Protein AF-A0A2G9N079-F1 (afdb_monomer)

Nearest PDB structures (foldseek):
  7dy2-assembly1_C  TM=7.311E-01  e=3.543E-03  Synechococcus elongatus PCC 7942 = FACHB-805
  7v3x-assembly2_H  TM=7.373E-01  e=1.032E-02  Synechococcus elongatus PCC 7942 = FACHB-805
  7s65-assembly1_E  TM=7.305E-01  e=1.032E-02  Synechococcus elongatus
  7dy2-assembly2_K  TM=6.903E-01  e=1.261E-02  Synechococcus elongatus PCC 7942 = FACHB-805

pLDDT: mean 94.45, std 4.65, range [58.34, 98.06]

Structure (mmCIF, N/CA/C/O backbone):
data_AF-A0A2G9N079-F1
#
_entry.id   AF-A0A2G9N079-F1
#
loop_
_atom_site.group_PDB
_atom_site.id
_atom_site.type_symbol
_atom_site.label_atom_id
_atom_site.label_alt_id
_atom_site.label_comp_id
_atom_site.label_asym_id
_atom_site.label_entity_id
_atom_site.label_seq_id
_atom_site.pdbx_PDB_ins_code
_atom_site.Cartn_x
_atom_site.Cartn_y
_atom_site.Cartn_z
_atom_site.occupancy
_atom_site.B_iso_or_equiv
_atom_site.auth_seq_id
_atom_site.auth_comp_id
_atom_site.auth_asym_id
_atom_site.auth_atom_id
_atom_site.pdbx_PDB_model_num
ATOM 1 N N . MET A 1 1 ? -6.690 -11.822 -4.844 1.00 92.81 1 MET A N 1
ATOM 2 C CA . MET A 1 1 ? -6.313 -10.642 -5.639 1.00 92.81 1 MET A CA 1
ATOM 3 C C . MET A 1 1 ? -6.737 -9.412 -4.871 1.00 92.81 1 MET A C 1
ATOM 5 O O . MET A 1 1 ? -7.711 -9.475 -4.119 1.00 92.81 1 MET A O 1
ATOM 9 N N . ILE A 1 2 ? -6.040 -8.295 -5.054 1.00 97.19 2 ILE A N 1
ATOM 10 C CA . ILE A 1 2 ? -6.350 -7.037 -4.367 1.00 97.19 2 ILE A CA 1
ATOM 11 C C . ILE A 1 2 ? -6.645 -5.965 -5.416 1.00 97.19 2 ILE A C 1
ATOM 13 O O . ILE A 1 2 ? -5.773 -5.619 -6.207 1.00 97.19 2 ILE A O 1
ATOM 17 N N . SER A 1 3 ? -7.864 -5.422 -5.416 1.00 97.19 3 SER A N 1
ATOM 18 C CA . SER A 1 3 ? -8.222 -4.299 -6.295 1.00 97.19 3 SER A CA 1
ATOM 19 C C . SER A 1 3 ? -7.330 -3.088 -6.013 1.00 97.19 3 SER A C 1
ATOM 21 O O . SER A 1 3 ? -7.033 -2.761 -4.860 1.00 97.19 3 SER A O 1
ATOM 23 N N . THR A 1 4 ? -6.941 -2.378 -7.066 1.00 97.06 4 THR A N 1
ATOM 24 C CA . THR A 1 4 ? -6.231 -1.097 -6.984 1.00 97.06 4 THR A CA 1
ATOM 25 C C . THR A 1 4 ? -7.164 0.066 -6.633 1.00 97.06 4 THR A C 1
ATOM 27 O O . THR A 1 4 ? -6.697 1.141 -6.260 1.00 97.06 4 THR A O 1
ATOM 30 N N . GLY A 1 5 ? -8.484 -0.135 -6.729 1.00 95.38 5 GLY A N 1
ATOM 31 C CA . GLY A 1 5 ? -9.504 0.911 -6.619 1.00 95.38 5 GLY A CA 1
ATOM 32 C C . GLY A 1 5 ? -9.695 1.722 -7.907 1.00 95.38 5 GLY A C 1
ATOM 33 O O . GLY A 1 5 ? -1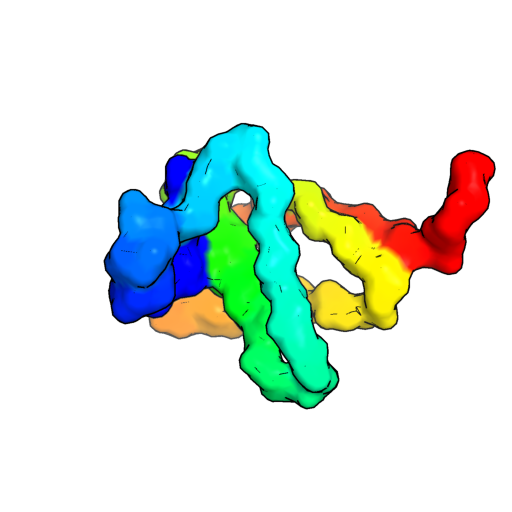0.521 2.632 -7.937 1.00 95.38 5 GLY A O 1
ATOM 34 N N . LEU A 1 6 ? -8.955 1.400 -8.972 1.00 96.50 6 LEU A N 1
ATOM 35 C CA . LEU A 1 6 ? -9.050 2.034 -10.282 1.00 96.50 6 LEU A CA 1
ATOM 36 C C . LEU A 1 6 ? -9.541 1.006 -11.301 1.00 96.50 6 LEU A C 1
ATOM 38 O O . LEU A 1 6 ? -8.751 0.204 -11.788 1.00 96.50 6 LEU A O 1
ATOM 42 N N . GLN A 1 7 ? -10.820 1.074 -11.683 1.00 96.94 7 GLN A N 1
ATOM 43 C CA . GLN A 1 7 ? -11.452 0.067 -12.550 1.00 96.94 7 GLN A CA 1
ATOM 44 C C . GLN A 1 7 ? -10.630 -0.255 -13.807 1.00 96.94 7 GLN A C 1
ATOM 46 O O . GLN A 1 7 ? -10.349 -1.412 -14.079 1.00 96.94 7 GLN A O 1
ATOM 51 N N . LYS A 1 8 ? -10.162 0.768 -14.536 1.00 97.94 8 LYS A N 1
ATOM 52 C CA . LYS A 1 8 ? -9.373 0.564 -15.765 1.00 97.94 8 LYS A CA 1
ATOM 53 C C . LYS A 1 8 ? -8.045 -0.157 -15.522 1.00 97.94 8 LYS A C 1
ATOM 55 O O . LYS A 1 8 ? -7.580 -0.883 -16.395 1.00 97.94 8 LYS A O 1
ATOM 60 N N . LEU A 1 9 ? -7.411 0.093 -14.376 1.00 96.75 9 LEU A N 1
ATOM 61 C CA . LEU A 1 9 ? -6.161 -0.568 -14.017 1.00 96.75 9 LEU A CA 1
ATOM 62 C C . LEU A 1 9 ? -6.430 -2.001 -13.558 1.00 96.75 9 LEU A C 1
ATOM 64 O O . LEU A 1 9 ? -5.701 -2.901 -13.952 1.00 96.75 9 LEU A O 1
ATOM 68 N N . ASP A 1 10 ? -7.496 -2.218 -12.790 1.00 97.69 10 ASP A N 1
ATOM 69 C CA . ASP A 1 10 ? -7.920 -3.559 -12.394 1.00 97.69 10 ASP A CA 1
ATOM 70 C C . ASP A 1 10 ? -8.255 -4.411 -13.621 1.00 97.69 10 ASP A C 1
ATOM 72 O O . ASP A 1 10 ? -7.771 -5.533 -13.714 1.00 97.69 10 ASP A O 1
ATOM 76 N N . ASP A 1 11 ? -8.978 -3.869 -14.605 1.00 97.38 11 ASP A N 1
ATOM 77 C CA . ASP A 1 11 ? -9.282 -4.563 -15.863 1.00 97.38 11 ASP A CA 1
ATOM 78 C C . ASP A 1 11 ? -8.001 -4.937 -16.624 1.00 97.38 11 ASP A C 1
ATOM 80 O O . ASP A 1 11 ? -7.850 -6.071 -17.078 1.00 97.38 11 ASP A O 1
ATOM 84 N N . PHE A 1 12 ? -7.044 -4.005 -16.721 1.00 96.44 12 PHE A N 1
ATOM 85 C CA . PHE A 1 12 ? -5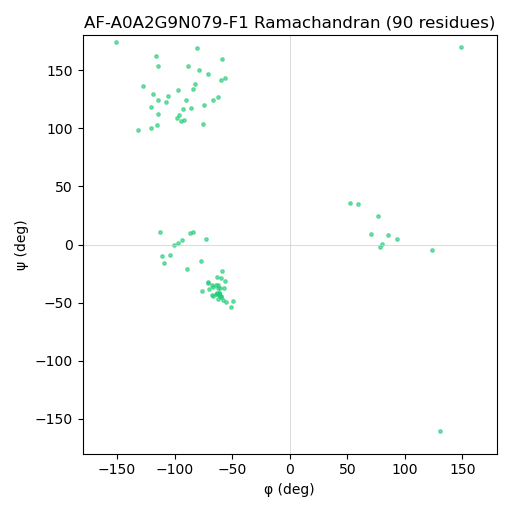.739 -4.261 -17.337 1.00 96.44 12 PHE A CA 1
ATOM 86 C C . PHE A 1 12 ? -4.960 -5.368 -16.610 1.00 96.44 12 PHE A C 1
ATOM 88 O O . PHE A 1 12 ? -4.307 -6.191 -17.249 1.00 96.44 12 PHE A O 1
ATOM 95 N N . LEU A 1 13 ? -5.062 -5.420 -15.281 1.00 95.38 13 LEU A N 1
ATOM 96 C CA . LEU A 1 13 ? -4.441 -6.438 -14.436 1.00 95.38 13 LEU A CA 1
ATOM 97 C C . LEU A 1 13 ? -5.300 -7.707 -14.276 1.00 95.38 13 LEU A C 1
ATOM 99 O O . LEU A 1 13 ? -4.977 -8.560 -13.456 1.00 95.38 13 LEU A O 1
ATOM 103 N N . SER A 1 14 ? -6.382 -7.863 -15.049 1.00 94.50 14 SER A N 1
ATOM 104 C CA . SER A 1 14 ? -7.298 -9.015 -14.970 1.00 94.50 14 SER A CA 1
ATOM 105 C C . SER A 1 14 ? -7.963 -9.215 -13.595 1.00 94.50 14 SER A C 1
ATOM 107 O O . SER A 1 14 ? -8.214 -10.340 -13.169 1.00 94.50 14 SER A O 1
ATOM 109 N N . GLY A 1 15 ? -8.277 -8.117 -12.903 1.00 93.62 15 GLY A N 1
ATOM 110 C CA . GLY A 1 15 ? -9.017 -8.088 -11.637 1.00 93.62 15 GLY A CA 1
ATOM 111 C C . GLY A 1 15 ? -8.301 -7.393 -10.473 1.00 93.62 15 GLY A C 1
ATOM 112 O O . GLY A 1 15 ? -8.898 -7.243 -9.407 1.00 93.62 15 GLY A O 1
ATOM 113 N N . GLY A 1 16 ? -7.050 -6.962 -10.653 1.00 96.62 16 GLY A N 1
ATOM 114 C CA . GLY A 1 16 ? -6.260 -6.243 -9.646 1.00 96.62 16 GLY A CA 1
ATOM 115 C C . GLY A 1 16 ? -4.868 -6.842 -9.447 1.00 96.62 16 GLY A C 1
ATOM 116 O O . GLY A 1 16 ? -4.366 -7.575 -10.291 1.00 96.62 16 GLY A O 1
ATOM 117 N N . ILE A 1 17 ? -4.229 -6.540 -8.318 1.00 96.94 17 ILE A N 1
ATOM 118 C CA . ILE A 1 17 ? -2.916 -7.097 -7.975 1.00 96.94 17 ILE A CA 1
ATOM 119 C C . ILE A 1 17 ? -3.043 -8.622 -7.746 1.00 96.94 17 ILE A C 1
ATOM 121 O O . ILE A 1 17 ? -3.859 -9.033 -6.905 1.00 96.94 17 ILE A O 1
ATOM 125 N N . PRO A 1 18 ? -2.267 -9.460 -8.464 1.00 94.94 18 PRO A N 1
ATOM 126 C CA . PRO A 1 18 ? -2.321 -10.916 -8.346 1.00 94.94 18 PRO A CA 1
ATOM 127 C C . PRO A 1 18 ? -1.734 -11.418 -7.020 1.00 94.94 18 PRO A C 1
ATOM 129 O O . PRO A 1 18 ? -0.779 -10.853 -6.489 1.00 94.94 18 PRO A O 1
ATOM 132 N N . ASP A 1 19 ? -2.287 -12.514 -6.497 1.00 92.75 19 ASP A N 1
ATOM 133 C CA . ASP A 1 19 ? -1.756 -13.164 -5.294 1.00 92.75 19 ASP A CA 1
ATOM 134 C C . ASP A 1 19 ? -0.519 -14.009 -5.631 1.00 92.75 19 ASP A C 1
ATOM 136 O O . ASP A 1 19 ? -0.411 -14.561 -6.725 1.00 92.75 19 ASP A O 1
ATOM 140 N N . GLY A 1 20 ? 0.403 -14.155 -4.675 1.00 93.00 20 GLY A N 1
ATOM 141 C CA . GLY A 1 20 ? 1.578 -15.025 -4.826 1.00 93.00 20 GLY A CA 1
ATOM 142 C C . GLY A 1 20 ? 2.638 -14.517 -5.811 1.00 93.00 20 GLY A C 1
ATOM 143 O O . GLY A 1 20 ? 3.575 -15.249 -6.118 1.00 93.00 20 GLY A O 1
ATOM 144 N N . VAL A 1 21 ? 2.514 -13.276 -6.290 1.00 93.50 21 VAL A N 1
ATOM 145 C CA . VAL A 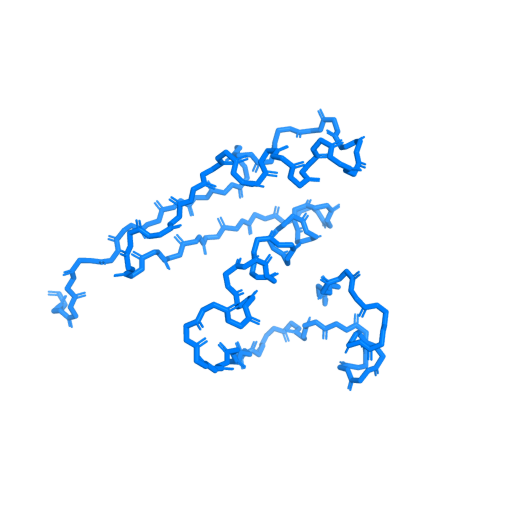1 21 ? 3.429 -12.664 -7.261 1.00 93.50 21 VAL A CA 1
ATOM 146 C C . VAL A 1 21 ? 3.924 -11.317 -6.741 1.00 93.50 21 VAL A C 1
ATOM 148 O O . VAL A 1 21 ? 3.149 -10.504 -6.239 1.00 93.50 21 VAL A O 1
ATOM 151 N N . ILE A 1 22 ? 5.224 -11.056 -6.892 1.00 95.19 22 ILE A N 1
ATOM 152 C CA . ILE A 1 22 ? 5.800 -9.736 -6.614 1.00 95.19 22 ILE A CA 1
ATOM 153 C C . ILE A 1 22 ? 5.412 -8.795 -7.757 1.00 95.19 22 ILE A C 1
ATOM 155 O O . ILE A 1 22 ? 5.767 -9.033 -8.909 1.00 95.19 22 ILE A O 1
ATOM 159 N N . THR A 1 23 ? 4.694 -7.722 -7.430 1.00 95.12 23 THR A N 1
ATOM 160 C CA . THR A 1 23 ? 4.314 -6.673 -8.385 1.00 95.12 23 THR A CA 1
ATOM 161 C C . THR A 1 23 ? 5.125 -5.416 -8.104 1.00 95.12 23 THR A C 1
ATOM 163 O O . THR A 1 23 ? 5.059 -4.884 -6.997 1.00 95.12 23 THR A O 1
ATOM 166 N N . ASP A 1 24 ? 5.866 -4.934 -9.101 1.00 95.69 24 ASP A N 1
ATOM 167 C CA . ASP A 1 24 ? 6.673 -3.720 -8.975 1.00 95.69 24 ASP A CA 1
ATOM 168 C C . ASP A 1 24 ? 5.929 -2.492 -9.528 1.00 95.69 24 ASP A C 1
ATOM 170 O O . ASP A 1 24 ? 5.361 -2.527 -10.622 1.00 95.69 24 ASP A O 1
ATOM 174 N N . ILE A 1 25 ? 5.927 -1.395 -8.767 1.00 95.12 25 ILE A N 1
ATOM 175 C CA . ILE A 1 25 ? 5.280 -0.124 -9.125 1.00 95.12 25 ILE A CA 1
ATOM 176 C C . ILE A 1 25 ? 6.360 0.959 -9.150 1.00 95.12 25 ILE A C 1
ATOM 178 O O . ILE A 1 25 ? 6.730 1.514 -8.114 1.00 95.12 25 ILE A O 1
ATOM 182 N N . TYR A 1 26 ? 6.837 1.304 -10.346 1.00 96.44 26 TYR A N 1
ATOM 183 C CA . TYR A 1 26 ? 7.965 2.218 -10.541 1.00 96.44 26 TYR A CA 1
ATOM 184 C C . TYR A 1 26 ? 7.574 3.512 -11.276 1.00 96.44 26 TYR A C 1
ATOM 186 O O . TYR A 1 26 ? 6.519 3.623 -11.896 1.00 96.44 26 TYR A O 1
ATOM 194 N N . GLY A 1 27 ? 8.422 4.541 -11.167 1.00 96.81 27 GLY A N 1
ATOM 195 C CA . GLY A 1 27 ? 8.217 5.849 -11.804 1.00 96.81 27 GLY A CA 1
ATOM 196 C C . GLY A 1 27 ? 8.800 7.019 -11.006 1.00 96.81 27 GLY A C 1
ATOM 197 O O . GLY A 1 27 ? 9.189 6.862 -9.846 1.00 96.81 27 GLY A O 1
ATOM 198 N N . ALA A 1 28 ? 8.831 8.212 -11.606 1.00 97.19 28 ALA A N 1
ATOM 199 C CA . ALA A 1 28 ? 9.405 9.425 -11.008 1.00 97.19 28 ALA A CA 1
ATOM 200 C C . ALA A 1 28 ? 8.740 9.833 -9.676 1.00 97.19 28 ALA A C 1
ATOM 202 O O . ALA A 1 28 ? 7.622 9.421 -9.365 1.00 97.19 28 ALA A O 1
ATOM 203 N N . SER A 1 29 ? 9.417 10.638 -8.852 1.00 94.00 29 SER A N 1
ATOM 204 C CA . SER A 1 29 ? 8.813 11.164 -7.616 1.00 94.00 29 SER A CA 1
ATOM 205 C C . SER A 1 29 ? 7.516 11.929 -7.917 1.00 94.00 29 SER A C 1
ATOM 207 O O . SER A 1 29 ? 7.401 12.580 -8.950 1.00 94.00 29 SER A O 1
ATOM 209 N N . GLY A 1 30 ? 6.519 11.816 -7.038 1.00 93.62 30 GLY A N 1
ATOM 210 C CA . GLY A 1 30 ? 5.233 12.501 -7.207 1.00 93.62 30 GLY A CA 1
ATOM 211 C C . GLY A 1 30 ? 4.250 11.867 -8.201 1.00 93.62 30 GLY A C 1
ATOM 212 O O . GLY A 1 30 ? 3.116 12.320 -8.271 1.00 93.62 30 GLY A O 1
ATOM 213 N N . THR A 1 31 ? 4.595 10.777 -8.900 1.00 96.50 31 THR A N 1
ATOM 214 C CA . THR A 1 31 ? 3.675 10.105 -9.851 1.00 96.50 31 THR A CA 1
ATOM 215 C C . THR A 1 31 ? 2.525 9.320 -9.201 1.00 96.50 31 THR A C 1
ATOM 217 O O . THR A 1 31 ? 1.775 8.643 -9.894 1.00 96.50 31 THR A O 1
ATOM 220 N N . GLY A 1 32 ? 2.382 9.369 -7.873 1.00 94.81 32 GLY A N 1
ATOM 221 C CA . GLY A 1 32 ? 1.278 8.720 -7.155 1.00 94.81 32 GLY A CA 1
ATOM 222 C C . GLY A 1 32 ? 1.549 7.303 -6.637 1.00 94.81 32 GLY A C 1
ATOM 223 O O . GLY A 1 32 ? 0.654 6.713 -6.048 1.00 94.81 32 GLY A O 1
ATOM 224 N N . LYS A 1 33 ? 2.772 6.768 -6.762 1.00 96.00 33 LYS A N 1
ATOM 225 C CA . LYS A 1 33 ? 3.125 5.402 -6.305 1.00 96.00 33 LYS A CA 1
ATOM 226 C C . LYS A 1 33 ? 2.724 5.116 -4.852 1.00 96.00 33 LYS A C 1
ATOM 228 O O . LYS A 1 33 ? 1.983 4.178 -4.590 1.00 96.00 33 LYS A O 1
ATOM 233 N N . THR A 1 34 ? 3.153 5.960 -3.912 1.00 95.19 34 THR A N 1
ATOM 234 C CA . THR A 1 34 ? 2.824 5.804 -2.483 1.00 95.19 34 THR A CA 1
ATOM 235 C C . THR A 1 34 ? 1.322 5.939 -2.223 1.00 95.19 34 THR A C 1
ATOM 237 O O . THR A 1 34 ? 0.777 5.238 -1.380 1.00 95.19 34 THR A O 1
ATOM 240 N N . GLN A 1 35 ? 0.634 6.802 -2.979 1.00 95.06 35 GLN A N 1
ATOM 241 C CA . GLN A 1 35 ? -0.818 6.978 -2.864 1.00 95.06 35 GLN A CA 1
ATOM 242 C C . GLN A 1 35 ? -1.565 5.719 -3.315 1.00 95.06 35 GLN A C 1
ATOM 244 O O . GLN A 1 35 ? -2.462 5.252 -2.616 1.00 95.06 35 GLN A O 1
ATOM 249 N N . LEU A 1 36 ? -1.150 5.137 -4.444 1.00 96.06 36 LEU A N 1
ATOM 250 C CA . LEU A 1 36 ? -1.677 3.869 -4.936 1.00 96.06 36 LEU A CA 1
ATOM 251 C C . LEU A 1 36 ? -1.411 2.737 -3.935 1.00 96.06 36 LEU A C 1
ATOM 253 O O . LEU A 1 36 ? -2.314 1.958 -3.643 1.00 96.06 36 LEU A O 1
ATOM 257 N N . LEU A 1 37 ? -0.212 2.689 -3.346 1.00 95.94 37 LEU A N 1
ATOM 258 C CA . LEU A 1 37 ? 0.135 1.684 -2.343 1.00 95.94 37 LEU A CA 1
ATOM 259 C C . LEU A 1 37 ? -0.769 1.780 -1.102 1.00 95.94 37 LEU A C 1
ATOM 261 O O . LEU A 1 37 ? -1.264 0.756 -0.638 1.00 95.94 37 LEU A O 1
ATOM 265 N N . PHE A 1 38 ? -1.060 2.987 -0.601 1.00 96.00 38 PHE A N 1
ATOM 266 C CA . PHE A 1 38 ? -2.015 3.171 0.501 1.00 96.00 38 PHE A CA 1
ATOM 267 C C . P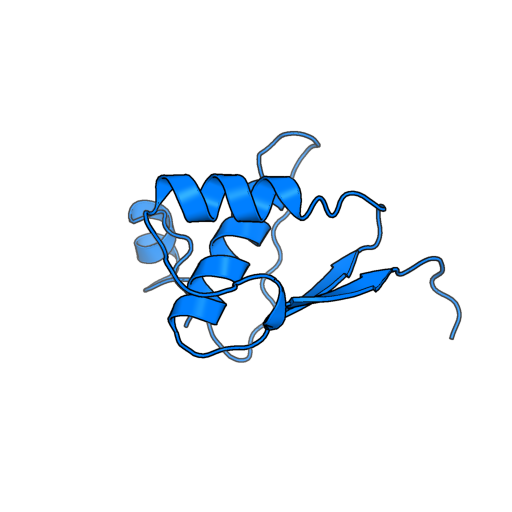HE A 1 38 ? -3.426 2.699 0.138 1.00 96.00 38 PHE A C 1
ATOM 269 O O . PHE A 1 38 ? -4.068 2.026 0.945 1.00 96.00 38 PHE A O 1
ATOM 276 N N . GLN A 1 39 ? -3.897 2.987 -1.078 1.00 96.44 39 GLN A N 1
ATOM 277 C CA . GLN A 1 39 ? -5.201 2.510 -1.540 1.00 96.44 39 GLN A CA 1
ATOM 278 C C . GLN A 1 39 ? -5.262 0.976 -1.610 1.00 96.44 39 GLN A C 1
ATOM 280 O O . GLN A 1 39 ? -6.248 0.381 -1.172 1.00 96.44 39 GLN A O 1
ATOM 285 N N . ILE A 1 40 ? -4.198 0.336 -2.103 1.00 96.62 40 ILE A N 1
ATOM 286 C CA . ILE A 1 40 ? -4.068 -1.127 -2.148 1.00 96.62 40 ILE A CA 1
ATOM 287 C C . ILE A 1 40 ? -4.059 -1.712 -0.728 1.00 96.62 40 ILE A C 1
ATOM 289 O O . ILE A 1 40 ? -4.756 -2.693 -0.484 1.00 96.62 40 ILE A O 1
ATOM 293 N N . CYS A 1 41 ? -3.353 -1.093 0.228 1.00 96.19 41 CYS A N 1
ATOM 294 C CA . CYS A 1 41 ? -3.351 -1.527 1.633 1.00 96.19 41 CYS A CA 1
ATOM 295 C C . CYS A 1 41 ? -4.767 -1.527 2.226 1.00 96.19 41 CYS A C 1
ATOM 297 O O . CYS A 1 41 ? -5.197 -2.518 2.812 1.00 96.19 41 CYS A O 1
ATOM 299 N N . ILE A 1 42 ? -5.517 -0.440 2.021 1.00 96.38 42 ILE A N 1
ATOM 300 C CA . ILE A 1 42 ? -6.911 -0.326 2.472 1.00 96.38 42 ILE A CA 1
ATOM 301 C C . ILE A 1 42 ? -7.776 -1.417 1.833 1.00 96.38 42 ILE A C 1
ATOM 303 O O . ILE A 1 42 ? -8.559 -2.067 2.524 1.00 96.38 42 ILE A O 1
ATOM 307 N N . ASN A 1 43 ? -7.622 -1.661 0.530 1.00 96.44 43 ASN A N 1
ATOM 308 C CA . ASN A 1 43 ? -8.387 -2.687 -0.178 1.00 96.44 43 ASN A CA 1
ATOM 309 C C . ASN A 1 43 ? -8.042 -4.109 0.293 1.00 96.44 43 ASN A C 1
ATOM 311 O O . ASN A 1 43 ? -8.941 -4.935 0.430 1.00 96.44 43 ASN A O 1
ATOM 315 N N . ALA A 1 44 ? -6.775 -4.387 0.610 1.00 96.56 44 ALA A N 1
ATOM 316 C CA . ALA A 1 44 ? -6.362 -5.660 1.196 1.00 96.56 44 ALA A CA 1
ATOM 317 C C . ALA A 1 44 ? -7.032 -5.898 2.560 1.00 96.56 44 ALA A C 1
ATOM 319 O O . ALA A 1 44 ? -7.537 -6.988 2.828 1.00 96.56 44 ALA A O 1
ATOM 320 N N . ILE A 1 45 ? -7.098 -4.859 3.399 1.00 96.44 45 ILE A N 1
ATOM 321 C CA . ILE A 1 45 ? -7.712 -4.927 4.733 1.00 96.44 45 ILE A CA 1
ATOM 322 C C . ILE A 1 45 ? -9.235 -5.069 4.639 1.00 96.44 45 ILE A C 1
ATOM 324 O O . ILE A 1 45 ? -9.820 -5.861 5.375 1.00 96.44 45 ILE A O 1
ATOM 328 N N . LYS A 1 46 ? -9.886 -4.387 3.685 1.00 94.19 46 LYS A N 1
ATOM 329 C CA . LYS A 1 46 ? -11.321 -4.578 3.384 1.00 94.19 46 LYS A CA 1
ATOM 330 C C . LYS A 1 46 ? -11.658 -6.030 3.046 1.00 94.19 46 LYS A C 1
ATOM 332 O O . LYS A 1 46 ? -12.747 -6.489 3.371 1.00 94.19 46 LYS A O 1
ATOM 337 N N . ASN A 1 47 ? -10.716 -6.749 2.441 1.00 94.06 47 ASN A N 1
ATOM 338 C CA . ASN A 1 47 ? -10.850 -8.167 2.115 1.00 94.06 47 ASN A CA 1
ATOM 339 C C . ASN A 1 47 ? -10.490 -9.097 3.295 1.00 94.06 47 ASN A C 1
ATOM 341 O O . ASN A 1 47 ? -10.353 -10.302 3.104 1.00 94.06 47 ASN A O 1
ATOM 345 N N . GLY A 1 48 ? -10.327 -8.557 4.508 1.00 94.19 48 GLY A N 1
ATOM 346 C CA . GLY A 1 48 ? -10.002 -9.311 5.722 1.00 94.19 48 GLY A CA 1
ATOM 347 C C . GLY A 1 48 ? -8.507 -9.569 5.939 1.00 94.19 48 GLY A C 1
ATOM 348 O O . GLY A 1 48 ? -8.152 -10.325 6.843 1.00 94.19 48 GLY A O 1
ATOM 349 N N . GLY A 1 49 ? -7.628 -8.970 5.129 1.00 95.44 49 GLY A N 1
ATOM 350 C CA . GLY A 1 49 ? -6.177 -9.127 5.240 1.00 95.44 49 GLY A CA 1
ATOM 351 C C . GLY A 1 49 ? -5.525 -8.255 6.321 1.00 95.44 49 GLY A C 1
ATOM 352 O O . GLY A 1 49 ? -6.124 -7.320 6.850 1.00 95.44 49 GLY A O 1
ATOM 353 N N . ASN A 1 50 ? -4.251 -8.542 6.598 1.00 97.00 50 ASN A N 1
ATOM 354 C CA . ASN A 1 50 ? -3.343 -7.668 7.347 1.00 97.00 50 ASN A CA 1
ATOM 355 C C . ASN A 1 50 ? -2.215 -7.209 6.413 1.00 97.00 50 ASN A C 1
ATOM 357 O O . ASN A 1 50 ? -1.871 -7.914 5.463 1.00 97.00 50 ASN A O 1
ATOM 361 N N . VAL A 1 51 ? -1.619 -6.052 6.693 1.00 97.69 51 VAL A N 1
ATOM 362 C CA . VAL A 1 51 ? -0.567 -5.454 5.862 1.00 97.69 51 VAL A CA 1
ATOM 363 C C . VAL A 1 51 ? 0.721 -5.310 6.665 1.00 97.69 51 VAL A C 1
ATOM 365 O O . VAL A 1 51 ? 0.726 -4.723 7.744 1.00 97.69 51 VAL A O 1
ATOM 368 N N . LEU A 1 52 ? 1.829 -5.788 6.097 1.00 97.75 52 LEU A N 1
ATOM 369 C CA . LEU A 1 52 ? 3.179 -5.420 6.520 1.00 97.75 52 LEU A CA 1
ATOM 370 C C . LEU A 1 52 ? 3.703 -4.330 5.579 1.00 97.75 52 LEU A C 1
ATOM 372 O O . LEU A 1 52 ? 4.007 -4.603 4.418 1.00 97.75 52 LEU A O 1
ATOM 376 N N . TYR A 1 53 ? 3.813 -3.100 6.074 1.00 97.12 53 TYR A N 1
ATOM 377 C CA . TYR A 1 53 ? 4.355 -1.975 5.320 1.00 97.12 53 TYR A CA 1
ATOM 378 C C . TYR A 1 53 ? 5.836 -1.786 5.656 1.00 97.12 53 TYR A C 1
ATOM 380 O O . TYR A 1 53 ? 6.186 -1.386 6.767 1.00 97.12 53 TYR A O 1
ATOM 388 N N . GLN A 1 54 ? 6.715 -2.050 4.693 1.00 96.56 54 GLN A N 1
ATOM 389 C CA . GLN A 1 54 ? 8.151 -1.807 4.834 1.00 96.56 54 GLN A CA 1
ATOM 390 C C . GLN A 1 54 ? 8.490 -0.412 4.310 1.00 96.56 54 GLN A C 1
ATOM 392 O O . GLN A 1 54 ? 8.470 -0.159 3.107 1.00 96.56 54 GLN A O 1
ATOM 397 N N . ASP A 1 55 ? 8.785 0.512 5.220 1.00 95.62 55 A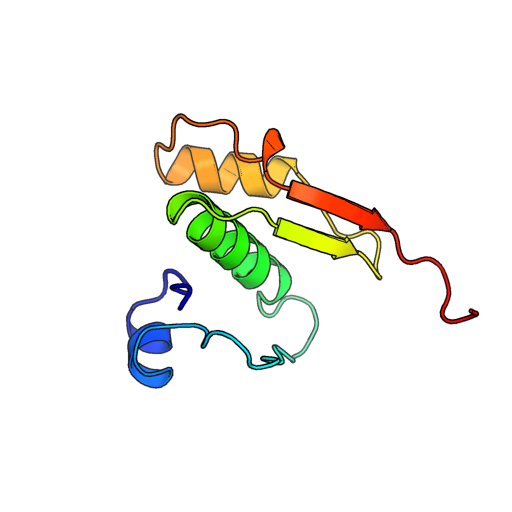SP A N 1
ATOM 398 C CA . ASP A 1 55 ? 9.115 1.889 4.878 1.00 95.62 55 ASP A CA 1
ATOM 399 C C . ASP A 1 55 ? 10.631 2.071 4.776 1.00 95.62 55 ASP A C 1
ATOM 401 O O . ASP A 1 55 ? 11.338 2.123 5.786 1.00 95.62 55 ASP A O 1
ATOM 405 N N . THR A 1 56 ? 11.129 2.204 3.548 1.00 94.19 56 THR A N 1
ATOM 406 C CA . THR A 1 56 ? 12.548 2.439 3.241 1.00 94.19 56 THR A CA 1
ATOM 407 C C . THR A 1 56 ? 12.908 3.925 3.192 1.00 94.19 56 THR A C 1
ATOM 409 O O . THR A 1 56 ? 14.053 4.287 3.456 1.00 94.19 56 THR A O 1
ATOM 412 N N . THR A 1 57 ? 11.942 4.829 3.000 1.00 90.50 57 THR A N 1
ATOM 413 C CA . THR A 1 57 ? 12.203 6.273 2.832 1.00 90.50 57 THR A CA 1
ATOM 414 C C . THR A 1 57 ? 11.736 7.141 3.999 1.00 90.50 57 THR A C 1
ATOM 416 O O . THR A 1 57 ? 12.099 8.312 4.068 1.00 90.50 57 THR A O 1
ATOM 419 N N . GLY A 1 58 ? 10.980 6.591 4.949 1.00 90.69 58 GLY A N 1
ATOM 420 C CA . GLY A 1 58 ? 10.426 7.340 6.079 1.00 90.69 58 GLY A CA 1
ATOM 421 C C . GLY A 1 58 ? 9.226 8.175 5.648 1.00 90.69 58 GLY A C 1
ATOM 422 O O . GLY A 1 58 ? 8.955 9.229 6.230 1.00 90.69 58 GLY A O 1
ATOM 423 N N . SER A 1 59 ? 8.559 7.759 4.571 1.00 88.00 59 SER A N 1
ATOM 424 C CA . SER A 1 59 ? 7.453 8.478 3.931 1.00 88.00 59 SER A CA 1
ATOM 425 C C . SER A 1 59 ? 6.082 7.925 4.308 1.00 88.00 59 SER A C 1
ATOM 427 O O . SER A 1 59 ? 5.072 8.479 3.872 1.00 88.00 59 SER A O 1
ATOM 429 N N . PHE A 1 60 ? 6.016 6.883 5.144 1.00 94.31 60 PHE A N 1
ATOM 430 C CA . PHE A 1 60 ? 4.748 6.417 5.687 1.00 94.31 60 PHE A CA 1
ATOM 431 C C . PHE A 1 60 ? 4.100 7.522 6.535 1.00 94.31 60 PHE A C 1
ATOM 433 O O . PHE A 1 60 ? 4.738 8.113 7.411 1.00 94.31 60 PHE A O 1
ATOM 440 N N . ARG A 1 61 ? 2.841 7.849 6.236 1.00 94.12 61 ARG A N 1
ATOM 441 C CA . ARG A 1 61 ? 2.043 8.874 6.926 1.00 94.12 61 ARG A CA 1
ATOM 442 C C . ARG A 1 61 ? 0.675 8.269 7.251 1.00 94.12 61 ARG A C 1
ATOM 444 O O . ARG A 1 61 ? -0.156 8.194 6.341 1.00 94.12 61 ARG A O 1
ATOM 451 N N . PRO A 1 62 ? 0.438 7.780 8.482 1.00 95.12 62 PRO A 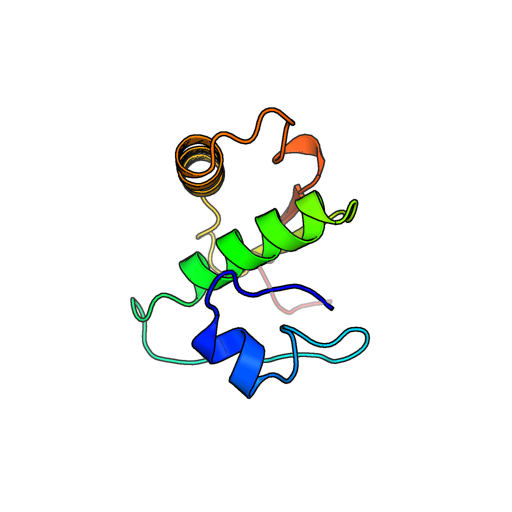N 1
ATOM 452 C CA . PRO A 1 62 ? -0.826 7.127 8.834 1.00 95.12 62 PRO A CA 1
ATOM 453 C C . PRO A 1 62 ? -2.032 8.057 8.657 1.00 95.12 62 PRO A C 1
ATOM 455 O O . PRO A 1 62 ? -3.113 7.601 8.291 1.00 95.12 62 PRO A O 1
ATOM 458 N N . GLU A 1 63 ? -1.841 9.368 8.810 1.00 96.31 63 GLU A N 1
ATOM 459 C CA . GLU A 1 63 ? -2.875 10.384 8.608 1.00 96.31 63 GLU A CA 1
ATOM 460 C C . GLU A 1 63 ? -3.458 10.307 7.195 1.00 96.31 63 GLU A C 1
ATOM 462 O O . GLU A 1 63 ? -4.668 10.423 7.010 1.00 96.31 63 GLU A O 1
ATOM 467 N N . ARG A 1 64 ? -2.619 10.016 6.191 1.00 95.56 64 ARG A N 1
ATOM 468 C CA . ARG A 1 64 ? -3.076 9.898 4.806 1.00 95.56 64 ARG A CA 1
ATOM 469 C C . ARG A 1 64 ? -3.987 8.687 4.597 1.00 95.56 64 ARG A C 1
ATOM 471 O O . ARG A 1 64 ? -4.925 8.759 3.806 1.00 95.56 64 ARG A O 1
ATOM 478 N N . ILE A 1 65 ? -3.738 7.588 5.306 1.00 95.88 65 ILE A N 1
ATOM 479 C CA . ILE A 1 65 ? -4.603 6.400 5.274 1.00 95.88 65 ILE A CA 1
ATOM 480 C C . ILE A 1 65 ? -5.954 6.727 5.911 1.00 95.88 65 ILE A C 1
ATOM 482 O O . ILE A 1 65 ? -6.987 6.410 5.324 1.00 95.88 65 ILE A O 1
ATOM 486 N N . LEU A 1 66 ? -5.956 7.430 7.048 1.00 95.44 66 LEU A N 1
ATOM 487 C CA . LEU A 1 66 ? -7.181 7.878 7.718 1.00 95.44 66 LEU A CA 1
ATOM 488 C C . LEU A 1 66 ? -8.005 8.842 6.849 1.00 95.44 66 LEU A C 1
ATOM 490 O O . LEU A 1 66 ? -9.233 8.771 6.827 1.00 95.44 66 LEU A O 1
ATOM 494 N N . GLU A 1 67 ? -7.354 9.721 6.086 1.00 96.12 67 GLU A N 1
ATOM 495 C CA . GLU A 1 67 ? -8.036 10.584 5.115 1.00 96.12 67 GLU A CA 1
ATOM 496 C C . GLU A 1 67 ? -8.734 9.778 4.014 1.00 96.12 67 GLU A C 1
ATOM 498 O O . GLU A 1 67 ? -9.901 10.038 3.712 1.00 96.12 67 GLU A O 1
ATOM 503 N N . ILE A 1 68 ? -8.045 8.795 3.422 1.00 94.50 68 ILE A N 1
ATOM 504 C CA . ILE A 1 68 ? -8.628 7.924 2.389 1.00 94.50 68 ILE A CA 1
ATOM 505 C C . ILE A 1 68 ? -9.774 7.099 2.990 1.00 94.50 68 ILE A C 1
ATOM 507 O O . ILE A 1 68 ? -10.843 6.998 2.389 1.00 94.50 68 ILE A O 1
ATOM 511 N N . GLN A 1 69 ? -9.591 6.568 4.202 1.00 93.31 69 GLN A N 1
ATOM 512 C CA . GLN A 1 69 ? -10.620 5.846 4.947 1.00 93.31 69 GLN A CA 1
ATOM 513 C C . GLN A 1 69 ? -11.887 6.691 5.119 1.00 93.31 69 GLN A C 1
ATOM 515 O O . GLN A 1 69 ? -12.991 6.232 4.812 1.00 93.31 69 GLN A O 1
ATOM 520 N N . LYS A 1 70 ? -11.724 7.941 5.570 1.00 94.00 70 LYS A N 1
ATOM 521 C CA . LYS A 1 70 ? -12.821 8.892 5.770 1.00 94.00 70 LYS A CA 1
ATOM 522 C C . LYS A 1 70 ? -13.550 9.194 4.462 1.00 94.00 70 LYS A C 1
ATOM 524 O O . LYS A 1 70 ? -14.775 9.224 4.454 1.00 94.00 70 LYS A O 1
ATOM 529 N N . GLN A 1 71 ? -12.824 9.375 3.358 1.00 93.88 71 GLN A N 1
ATOM 530 C CA . GLN A 1 71 ? -13.426 9.598 2.036 1.00 93.88 71 GLN A CA 1
ATOM 531 C C . GLN A 1 71 ? -14.260 8.404 1.548 1.00 93.88 71 GLN A C 1
ATOM 533 O O . GLN A 1 71 ? -15.218 8.593 0.803 1.00 93.88 71 GLN A O 1
ATOM 538 N N . GLN A 1 72 ? -13.925 7.188 1.983 1.00 91.19 72 GLN A N 1
ATOM 539 C CA . GLN A 1 72 ? -14.648 5.962 1.637 1.00 91.19 72 GLN A CA 1
ATOM 540 C C . GLN A 1 72 ? -15.732 5.568 2.656 1.00 91.19 72 GLN A C 1
ATOM 542 O O . GLN A 1 72 ? -16.350 4.518 2.492 1.00 91.19 72 GLN A O 1
ATOM 547 N N . ASN A 1 73 ? -15.981 6.386 3.690 1.00 92.25 73 ASN A N 1
ATOM 548 C CA . ASN A 1 73 ? -16.935 6.108 4.775 1.00 92.25 73 ASN A CA 1
ATOM 549 C C . ASN A 1 73 ? -16.717 4.742 5.462 1.00 92.25 73 ASN A C 1
ATOM 551 O O . ASN A 1 73 ? -17.674 4.068 5.843 1.00 92.25 73 ASN A O 1
ATOM 555 N N . LEU A 1 74 ? -15.461 4.310 5.607 1.00 89.44 74 LEU A N 1
ATOM 556 C CA . LEU A 1 74 ? -15.124 3.037 6.251 1.00 89.44 74 LEU A CA 1
ATOM 557 C C . LEU A 1 74 ? -15.054 3.204 7.775 1.00 89.44 74 LEU A C 1
ATOM 559 O O . LEU A 1 74 ? -14.421 4.132 8.278 1.00 89.44 74 LEU A O 1
ATOM 563 N N . THR A 1 75 ? -15.670 2.280 8.513 1.00 86.50 75 THR A N 1
ATOM 564 C CA . THR A 1 75 ? -15.888 2.406 9.966 1.00 86.50 75 THR A CA 1
ATOM 565 C C . THR A 1 75 ? -14.952 1.567 10.838 1.00 86.50 75 THR A C 1
ATOM 567 O O . THR A 1 75 ? -14.974 1.721 12.054 1.00 86.50 75 THR A O 1
ATOM 570 N N . PHE A 1 76 ? -14.160 0.665 10.256 1.00 87.75 76 PHE A N 1
ATOM 571 C CA . PHE A 1 76 ? -13.226 -0.192 10.995 1.00 87.75 76 PHE A CA 1
ATOM 572 C C . PHE A 1 76 ? -11.864 0.483 11.176 1.00 87.75 76 PHE A C 1
ATOM 574 O O . PHE A 1 76 ? -11.473 1.324 10.366 1.00 87.75 76 PHE A O 1
ATOM 581 N N . ASP A 1 77 ? -11.132 0.104 12.224 1.00 90.88 77 ASP A N 1
ATOM 582 C CA . ASP A 1 77 ? -9.786 0.624 12.457 1.00 90.88 77 ASP A CA 1
ATOM 583 C C . ASP A 1 77 ? -8.791 -0.028 11.485 1.00 90.88 77 ASP A C 1
ATOM 585 O O . ASP A 1 77 ? -8.416 -1.195 11.615 1.00 90.88 77 ASP A O 1
ATOM 589 N N . ILE A 1 78 ? -8.400 0.728 10.457 1.00 94.50 78 ILE A N 1
ATOM 590 C CA . ILE A 1 78 ? -7.437 0.276 9.449 1.00 94.50 78 ILE A CA 1
ATOM 591 C C . ILE A 1 78 ? -6.031 0.190 10.040 1.00 94.50 78 ILE A C 1
ATOM 593 O O . ILE A 1 78 ? -5.254 -0.673 9.633 1.00 94.50 78 ILE A O 1
ATOM 597 N N . LEU A 1 79 ? -5.688 1.067 10.986 1.00 95.44 79 LEU A N 1
ATOM 598 C CA . LEU A 1 79 ? -4.325 1.165 11.495 1.00 95.44 79 LEU A CA 1
ATOM 599 C C . LEU A 1 79 ? -3.958 -0.044 12.357 1.00 95.44 79 LEU A C 1
ATOM 601 O O . LEU A 1 79 ? -2.822 -0.503 12.274 1.00 95.44 79 LEU A O 1
ATOM 605 N N . GLU A 1 80 ? -4.915 -0.642 13.075 1.00 96.62 80 GLU A N 1
ATOM 606 C CA . GLU A 1 80 ? -4.696 -1.909 13.799 1.00 96.62 80 GLU A CA 1
ATOM 607 C C . GLU A 1 80 ? -4.270 -3.072 12.887 1.00 96.62 80 GLU A C 1
ATOM 609 O O . GLU A 1 80 ? -3.668 -4.046 13.340 1.00 96.62 80 GLU A O 1
ATOM 614 N N . LYS A 1 81 ? -4.579 -2.990 11.590 1.00 97.31 81 LYS A N 1
ATOM 615 C CA . LYS A 1 81 ? -4.295 -4.036 10.598 1.00 97.31 81 LYS A CA 1
ATOM 616 C C . LYS A 1 81 ? -3.014 -3.779 9.805 1.00 97.31 81 LYS A C 1
ATOM 618 O O . LYS A 1 81 ? -2.673 -4.585 8.935 1.00 97.31 81 LYS A O 1
ATOM 623 N N . ILE A 1 82 ? -2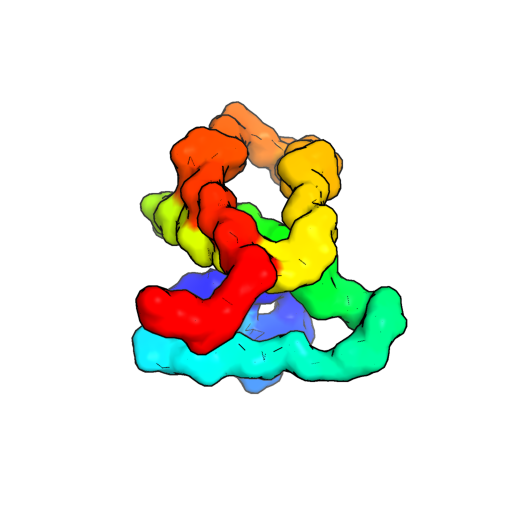.299 -2.690 10.095 1.00 97.56 82 ILE A N 1
ATOM 624 C CA . ILE A 1 82 ? -1.048 -2.321 9.429 1.00 97.56 82 ILE A CA 1
ATOM 625 C C . ILE A 1 82 ? 0.101 -2.393 10.434 1.00 97.56 82 ILE A C 1
ATOM 627 O O . ILE A 1 82 ? 0.224 -1.567 11.332 1.00 97.56 82 ILE A O 1
ATOM 631 N N . THR A 1 83 ? 1.005 -3.348 10.237 1.00 98.06 83 THR A N 1
ATOM 632 C CA . THR A 1 83 ? 2.308 -3.352 10.909 1.00 98.06 83 THR A CA 1
ATOM 633 C C . THR A 1 83 ? 3.314 -2.607 10.042 1.00 98.06 83 THR A C 1
ATOM 635 O O . THR A 1 83 ? 3.503 -2.952 8.877 1.00 98.06 83 THR A O 1
ATOM 638 N N . VAL A 1 84 ? 3.972 -1.590 10.599 1.00 97.19 84 VAL A N 1
ATOM 639 C CA . VAL A 1 84 ? 4.981 -0.798 9.883 1.00 97.19 84 VAL A CA 1
ATOM 640 C C . VAL A 1 84 ? 6.371 -1.181 10.374 1.00 97.19 84 VAL A C 1
ATOM 642 O O . VAL A 1 84 ? 6.642 -1.135 11.571 1.00 97.19 84 VAL A O 1
ATOM 645 N N . SER A 1 85 ? 7.261 -1.517 9.443 1.00 96.44 85 SER A N 1
ATOM 646 C CA . SER A 1 85 ? 8.684 -1.723 9.715 1.00 96.44 85 SER A CA 1
ATOM 647 C C . SER A 1 85 ? 9.500 -0.653 9.002 1.00 96.44 85 SER A C 1
ATOM 649 O O . SER A 1 85 ? 9.386 -0.483 7.787 1.00 96.44 85 SER A O 1
ATOM 651 N N . ARG A 1 86 ? 10.321 0.088 9.751 1.00 95.25 86 ARG A N 1
ATOM 652 C CA . ARG A 1 86 ? 11.248 1.066 9.178 1.00 95.25 86 ARG A CA 1
ATOM 653 C C . ARG A 1 86 ? 12.538 0.356 8.792 1.00 95.25 86 ARG A C 1
ATOM 655 O O . ARG A 1 86 ? 13.264 -0.121 9.657 1.00 95.25 86 ARG A O 1
ATOM 662 N N . ILE A 1 87 ? 12.849 0.359 7.503 1.00 95.12 87 ILE A N 1
ATOM 663 C CA . ILE A 1 87 ? 14.101 -0.188 6.984 1.00 95.12 87 ILE A CA 1
ATOM 664 C C . ILE A 1 87 ? 15.121 0.950 6.906 1.00 95.12 87 ILE A C 1
ATOM 666 O O . ILE A 1 87 ? 14.898 1.942 6.207 1.00 95.12 87 ILE A O 1
ATOM 670 N N . THR A 1 88 ? 16.207 0.840 7.671 1.00 93.38 88 THR A N 1
ATOM 671 C CA . THR A 1 88 ? 17.223 1.899 7.828 1.00 93.38 88 THR A CA 1
ATOM 672 C C . THR A 1 88 ? 18.555 1.573 7.161 1.00 93.38 88 THR A C 1
ATOM 674 O O . THR A 1 88 ? 19.362 2.477 6.953 1.00 93.38 88 THR A O 1
ATOM 677 N N . ASN A 1 89 ? 18.791 0.310 6.814 1.00 92.00 89 ASN A N 1
ATOM 678 C CA . ASN A 1 89 ? 20.005 -0.156 6.160 1.00 92.00 89 ASN A CA 1
ATOM 679 C C . ASN A 1 89 ? 19.70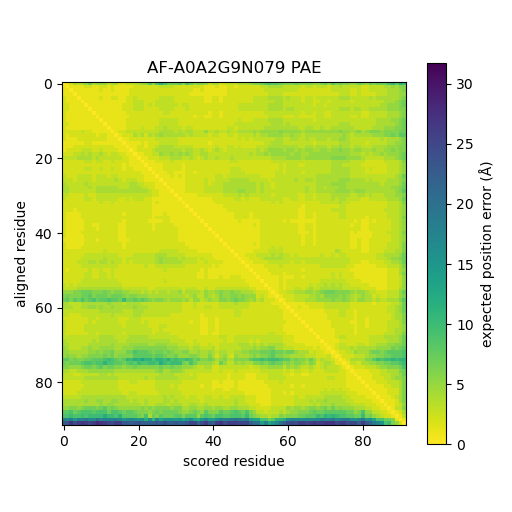1 -1.386 5.287 1.00 92.00 89 ASN A C 1
ATOM 681 O O . ASN A 1 89 ? 18.579 -1.890 5.267 1.00 92.00 89 ASN A O 1
ATOM 685 N N . THR A 1 90 ? 20.711 -1.828 4.543 1.00 91.06 90 THR A N 1
ATOM 686 C CA . THR A 1 90 ? 20.682 -3.047 3.722 1.00 91.06 90 THR A CA 1
ATOM 687 C C . THR A 1 90 ? 21.636 -4.120 4.253 1.00 91.06 90 THR A C 1
ATOM 689 O O . THR A 1 90 ? 21.942 -5.065 3.533 1.00 91.06 90 THR A O 1
ATOM 692 N N . SER A 1 91 ? 22.188 -3.929 5.453 1.00 81.50 91 SER A N 1
ATOM 693 C CA . SER A 1 91 ? 23.047 -4.911 6.115 1.00 81.50 91 SER A CA 1
ATOM 694 C C . SER A 1 91 ? 22.176 -5.951 6.813 1.00 81.50 91 SER A C 1
ATOM 696 O O . SER A 1 91 ? 21.180 -5.572 7.426 1.00 81.50 91 SER A O 1
ATOM 698 N N . GLU A 1 92 ? 22.553 -7.226 6.708 1.00 58.34 92 GLU A N 1
ATOM 699 C CA . GLU A 1 92 ? 21.952 -8.318 7.492 1.00 58.34 92 GLU A CA 1
ATOM 700 C C . GLU A 1 92 ? 22.059 -8.080 9.005 1.00 58.34 92 GLU A C 1
ATOM 702 O O . GLU A 1 92 ? 23.111 -7.561 9.456 1.00 58.34 92 GLU A O 1
#

Secondary structure (DSSP, 8-state):
-B--S-HHHHHHTTSSBPTTS------STTSSHHHHHHHHHHHHHHTT--EEEEESSS---HHHHHHHHHHTT--S-SGGGEEEEE---S--

Solvent-accessible surface area (backbone atoms only — not comparable to full-atom values): 5859 Å² total; per-residue (Å²): 105,33,43,55,86,42,68,74,59,14,60,74,50,75,62,16,48,62,68,100,56,94,81,86,84,83,78,65,89,89,74,44,59,71,59,48,51,50,44,30,51,54,40,34,39,75,74,74,44,72,43,81,45,76,32,70,82,76,73,81,52,71,66,60,51,52,50,53,36,59,76,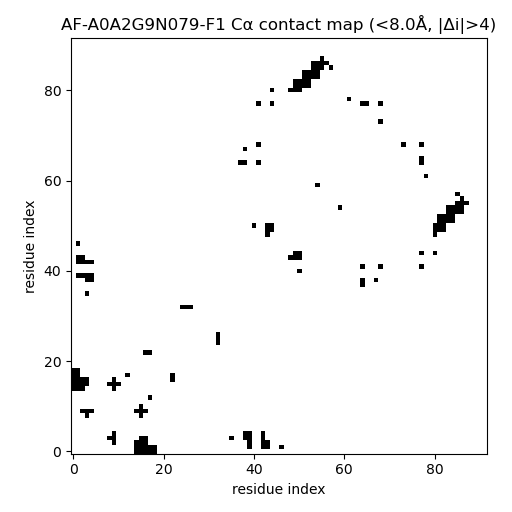66,72,58,87,69,75,64,66,85,39,48,48,77,44,79,46,88,72,92,75,133

Radius of gyration: 13.67 Å; Cα contacts (8 Å, |Δi|>4): 92; chains: 1; bounding box: 40×28×31 Å

Foldseek 3Di:
DFALPDVVVCVVVVRHDDPPDDDDDDDDPPPCSVVSVLSRLVRCVVVVAAEEAEAAPPPDDVVSSVVVCVVVVHDDDSVVRYDYDYDDDPDD

Sequence (92 aa):
MISTGLQKLDDFLSGGIPDGVITDIYGASGTGKTQLLFQICINAIKNGGNVLYQDTTGSFRPERILEIQKQQNLTFDILEKITVSRITNTSE

Mean predicted aligned error: 3.21 Å